Protein AF-A0AAW7EAD2-F1 (afdb_monomer_lite)

Structure (mmCIF, N/CA/C/O backbone):
data_AF-A0AAW7EAD2-F1
#
_entry.id   AF-A0AAW7EAD2-F1
#
loop_
_atom_site.group_PDB
_atom_site.id
_atom_site.type_symbol
_atom_site.label_atom_id
_atom_site.label_alt_id
_atom_site.label_comp_id
_atom_site.label_asym_id
_atom_site.label_entity_id
_atom_site.label_seq_id
_atom_site.pdbx_PDB_ins_code
_atom_site.Cartn_x
_atom_site.Cartn_y
_atom_site.Cartn_z
_atom_site.occupancy
_atom_site.B_iso_or_equiv
_atom_site.auth_seq_id
_atom_site.auth_comp_id
_atom_site.auth_asym_id
_atom_site.auth_atom_id
_atom_site.pdbx_PDB_model_num
ATOM 1 N N . MET A 1 1 ? -5.601 9.781 -16.440 1.00 78.38 1 MET A N 1
ATOM 2 C CA . MET A 1 1 ? -5.383 8.420 -15.940 1.00 78.38 1 MET A CA 1
ATOM 3 C C . MET A 1 1 ? -5.713 8.407 -14.464 1.00 78.38 1 MET A C 1
ATOM 5 O O . MET A 1 1 ? -5.259 9.325 -13.780 1.00 78.38 1 MET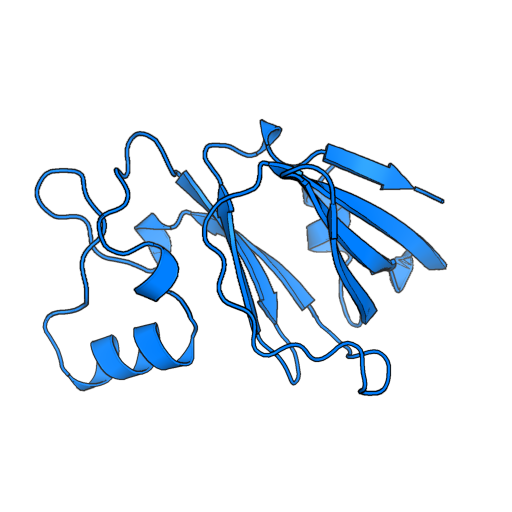 A O 1
ATOM 9 N N . THR A 1 2 ? -6.548 7.482 -14.004 1.00 86.88 2 THR A N 1
ATOM 10 C CA . THR A 1 2 ? -6.938 7.355 -12.591 1.00 86.88 2 THR A CA 1
ATOM 11 C C . THR A 1 2 ? -5.919 6.518 -11.812 1.00 86.88 2 THR A C 1
ATOM 13 O O . THR A 1 2 ? -5.075 5.844 -12.406 1.00 86.88 2 THR A O 1
ATOM 16 N N . LEU A 1 3 ? -5.980 6.560 -10.478 1.00 86.88 3 LEU A N 1
ATOM 17 C CA . LEU A 1 3 ? -5.146 5.713 -9.624 1.00 86.88 3 LEU A CA 1
ATOM 18 C C . LEU A 1 3 ? -5.421 4.226 -9.890 1.00 86.88 3 LEU A C 1
ATOM 20 O O . LEU A 1 3 ? -4.494 3.426 -9.933 1.00 86.88 3 LEU A O 1
ATOM 24 N N . GLU A 1 4 ? -6.684 3.858 -10.101 1.00 87.31 4 GLU A N 1
ATOM 25 C CA . GLU A 1 4 ? -7.081 2.481 -10.397 1.00 87.31 4 GLU A CA 1
ATOM 26 C C . GLU A 1 4 ? -6.472 1.984 -11.707 1.00 87.31 4 GLU A C 1
ATOM 28 O O . GLU A 1 4 ? -6.012 0.847 -11.757 1.00 87.31 4 GLU A O 1
ATOM 33 N N . GLU A 1 5 ? -6.431 2.832 -12.739 1.00 86.69 5 GLU A N 1
ATOM 34 C CA . GLU A 1 5 ? -5.783 2.505 -14.012 1.00 86.69 5 GLU A CA 1
ATOM 35 C C . GLU A 1 5 ? -4.286 2.258 -13.804 1.00 86.69 5 GLU A C 1
ATOM 37 O O . GLU A 1 5 ? -3.804 1.204 -14.197 1.00 86.69 5 GLU A O 1
ATOM 42 N N . ILE A 1 6 ? -3.583 3.160 -13.103 1.00 88.44 6 ILE A N 1
ATOM 43 C CA . ILE A 1 6 ? -2.147 3.022 -12.790 1.00 88.44 6 ILE A CA 1
ATOM 44 C C . ILE A 1 6 ? -1.857 1.708 -12.052 1.00 88.44 6 ILE A C 1
ATOM 46 O O . ILE A 1 6 ? -0.898 1.005 -12.356 1.00 88.44 6 ILE A O 1
ATOM 50 N N . LEU A 1 7 ? -2.680 1.361 -11.064 1.00 89.25 7 LEU A N 1
ATOM 51 C CA . LEU A 1 7 ? -2.492 0.134 -10.292 1.00 89.25 7 LEU A CA 1
ATOM 52 C C . LEU A 1 7 ? -2.805 -1.123 -11.113 1.00 89.25 7 LEU A C 1
ATOM 54 O O . LEU A 1 7 ? -2.162 -2.149 -10.913 1.00 89.25 7 LEU A O 1
ATOM 58 N N . ALA A 1 8 ? -3.781 -1.061 -12.021 1.00 87.56 8 ALA A N 1
ATOM 59 C CA . ALA A 1 8 ? -4.167 -2.192 -12.862 1.00 87.56 8 ALA A CA 1
ATOM 60 C C . ALA A 1 8 ? -3.136 -2.507 -13.959 1.00 87.56 8 ALA A C 1
ATOM 62 O O . ALA A 1 8 ? -3.028 -3.665 -14.360 1.00 87.56 8 ALA A O 1
ATOM 63 N N . THR A 1 9 ? -2.395 -1.497 -14.421 1.00 88.12 9 THR A N 1
ATOM 64 C CA . THR A 1 9 ? -1.384 -1.599 -15.489 1.00 88.12 9 THR A CA 1
ATOM 65 C C . THR A 1 9 ? 0.043 -1.786 -14.974 1.00 88.12 9 THR A C 1
ATOM 67 O O . THR A 1 9 ? 0.979 -1.919 -15.755 1.00 88.12 9 THR A O 1
ATOM 70 N N . SER A 1 10 ? 0.247 -1.772 -13.656 1.00 85.19 10 SER A N 1
ATOM 71 C CA . SER A 1 10 ? 1.559 -2.034 -13.064 1.00 85.19 10 SER A CA 1
ATOM 72 C C . SER A 1 10 ? 1.857 -3.526 -13.155 1.00 85.19 10 SER A C 1
ATOM 74 O O . SER A 1 10 ? 1.192 -4.317 -12.484 1.00 85.19 10 SER A O 1
ATOM 76 N N . THR A 1 11 ? 2.836 -3.933 -13.969 1.00 83.75 11 THR A N 1
ATOM 77 C CA . THR A 1 11 ? 3.263 -5.342 -14.031 1.00 83.75 11 THR A CA 1
ATOM 78 C C . THR A 1 11 ? 4.657 -5.520 -13.439 1.00 83.75 11 THR A C 1
ATOM 80 O O . THR A 1 11 ? 4.796 -6.142 -12.383 1.00 83.75 11 THR A O 1
ATOM 83 N N . GLU A 1 12 ? 5.668 -4.901 -14.042 1.00 87.06 12 GLU A N 1
ATOM 84 C CA . GLU A 1 12 ? 7.073 -4.939 -13.616 1.00 87.06 12 GLU A CA 1
ATOM 85 C C . GLU A 1 12 ? 7.627 -3.523 -13.392 1.00 87.06 12 GLU A C 1
ATOM 87 O O . GLU A 1 12 ? 8.754 -3.202 -13.761 1.00 87.06 12 GLU A O 1
ATOM 92 N N . SER A 1 13 ? 6.823 -2.653 -12.777 1.00 91.88 13 SER A N 1
ATOM 93 C CA . SER A 1 13 ? 7.238 -1.291 -12.431 1.00 91.88 13 SER A CA 1
ATOM 94 C C . SER A 1 13 ? 8.439 -1.295 -11.471 1.00 91.88 13 SER A C 1
ATOM 96 O O . SER A 1 13 ? 8.618 -2.217 -10.680 1.00 91.88 13 SER A O 1
ATOM 98 N N . GLU A 1 14 ? 9.248 -0.239 -11.452 1.00 92.50 14 GLU A N 1
ATOM 99 C CA . GLU A 1 14 ? 10.432 -0.161 -10.584 1.00 92.50 14 GLU A CA 1
ATOM 100 C C . GLU A 1 14 ? 10.292 0.954 -9.550 1.00 92.50 14 GLU A C 1
ATOM 102 O O . GLU A 1 14 ? 10.093 2.117 -9.906 1.00 92.50 14 GLU A O 1
ATOM 107 N N . LEU A 1 15 ? 10.453 0.635 -8.261 1.00 92.44 15 LEU A N 1
ATOM 108 C CA . LEU A 1 15 ? 10.587 1.668 -7.234 1.00 92.44 15 LEU A CA 1
ATOM 109 C C . LEU A 1 15 ? 12.002 2.255 -7.302 1.00 92.44 15 LEU A C 1
ATOM 111 O O . LEU A 1 15 ? 12.986 1.573 -7.010 1.00 92.44 15 LEU A O 1
ATOM 115 N N . LEU A 1 16 ? 12.084 3.531 -7.676 1.00 91.81 16 LEU A N 1
ATOM 116 C CA . LEU A 1 16 ? 13.338 4.262 -7.862 1.00 91.81 16 LEU A CA 1
ATOM 117 C C . LEU A 1 16 ? 13.799 4.949 -6.573 1.00 91.81 16 LEU A C 1
ATOM 119 O O . LEU A 1 16 ? 14.990 4.979 -6.280 1.00 91.81 16 LEU A O 1
ATOM 123 N N . SER A 1 17 ? 12.870 5.534 -5.808 1.00 91.38 17 SER A N 1
ATOM 124 C CA . SER A 1 17 ? 13.185 6.186 -4.528 1.00 91.38 17 SER A CA 1
ATOM 125 C C . SER A 1 17 ? 11.995 6.198 -3.572 1.00 91.38 17 SER A C 1
ATOM 127 O O . SER A 1 17 ? 10.84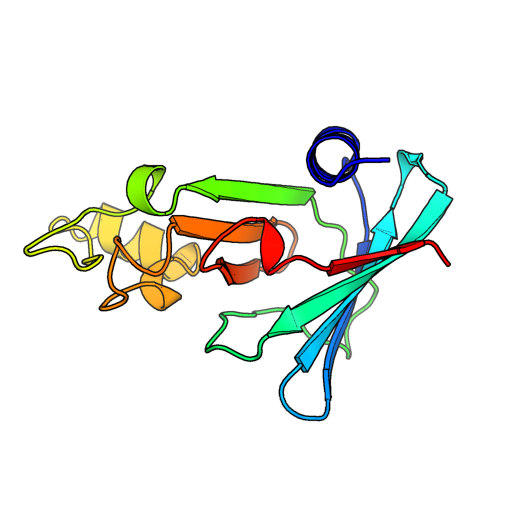2 6.169 -4.011 1.00 91.38 17 SER A O 1
ATOM 129 N N . CYS A 1 18 ? 12.280 6.265 -2.269 1.00 91.56 18 CYS A N 1
ATOM 130 C CA . CYS A 1 18 ? 11.290 6.377 -1.202 1.00 91.56 18 CYS A CA 1
ATOM 131 C C . CYS A 1 18 ? 11.826 7.328 -0.129 1.00 91.56 18 CYS A C 1
ATOM 133 O O . CYS A 1 18 ? 12.520 6.919 0.805 1.00 91.56 18 CYS A O 1
ATOM 135 N N . ARG A 1 19 ? 11.469 8.606 -0.248 1.00 91.50 19 ARG A N 1
ATOM 136 C CA . ARG A 1 19 ? 12.025 9.686 0.572 1.00 91.50 19 ARG A CA 1
ATOM 137 C C . ARG A 1 19 ? 10.958 10.302 1.460 1.00 91.50 19 ARG A C 1
ATOM 139 O O . ARG A 1 19 ? 9.782 10.316 1.115 1.00 91.50 19 ARG A O 1
ATOM 146 N N . VAL A 1 20 ? 11.382 10.857 2.589 1.00 92.25 20 VAL A N 1
ATOM 147 C CA . VAL A 1 20 ? 10.527 11.689 3.442 1.00 92.25 20 VAL A CA 1
ATOM 148 C C . VAL A 1 20 ? 11.088 13.103 3.429 1.00 92.25 20 VAL A C 1
ATOM 150 O O . VAL A 1 20 ? 12.210 13.321 3.882 1.00 92.25 20 VAL A O 1
ATOM 153 N N . ILE A 1 21 ? 10.322 14.051 2.894 1.00 92.94 21 ILE A N 1
ATOM 154 C CA . ILE A 1 21 ? 10.692 15.470 2.799 1.00 92.94 21 ILE A CA 1
ATOM 155 C C . ILE A 1 21 ? 9.535 16.282 3.373 1.00 92.94 21 ILE A C 1
ATOM 157 O O . ILE A 1 21 ? 8.396 16.067 2.974 1.00 92.94 21 ILE A O 1
ATOM 161 N N . ASP A 1 22 ? 9.807 17.169 4.332 1.00 91.44 22 ASP A N 1
ATOM 162 C CA . ASP A 1 22 ? 8.810 18.069 4.939 1.00 91.44 22 ASP A CA 1
ATOM 163 C C . ASP A 1 22 ? 7.502 17.374 5.370 1.00 91.44 22 ASP A C 1
ATOM 165 O O . ASP A 1 22 ? 6.402 17.865 5.132 1.00 91.44 22 ASP A O 1
ATOM 169 N N . HIS A 1 23 ? 7.616 16.204 6.011 1.00 90.12 23 HIS A N 1
ATOM 170 C CA . HIS A 1 23 ? 6.472 15.375 6.427 1.00 90.12 23 HIS A CA 1
ATOM 171 C C . HIS A 1 23 ? 5.575 14.890 5.272 1.00 90.12 23 HIS A C 1
ATOM 173 O O . HIS A 1 23 ? 4.386 14.622 5.462 1.00 90.12 23 HIS A O 1
ATOM 179 N N . VAL A 1 24 ? 6.157 14.697 4.093 1.00 92.56 24 VAL A N 1
ATOM 180 C CA . VAL A 1 24 ? 5.532 14.042 2.942 1.00 92.56 24 VAL A CA 1
ATOM 181 C C . VAL A 1 24 ? 6.393 12.852 2.537 1.00 92.56 24 VAL A C 1
ATOM 183 O O . VAL A 1 24 ? 7.609 12.976 2.383 1.00 92.56 24 VAL A O 1
ATOM 186 N N . ILE A 1 25 ? 5.767 11.689 2.376 1.00 93.19 25 ILE A N 1
ATOM 187 C CA . ILE A 1 25 ? 6.404 10.525 1.760 1.00 93.19 25 ILE A CA 1
ATOM 188 C C . ILE A 1 25 ? 6.317 10.723 0.247 1.00 93.19 25 ILE A C 1
ATOM 190 O O . ILE A 1 25 ? 5.226 10.889 -0.301 1.00 93.19 25 ILE A O 1
ATOM 194 N N . ILE A 1 26 ? 7.469 10.715 -0.414 1.00 93.88 26 ILE A N 1
ATOM 195 C CA . ILE A 1 26 ? 7.603 10.865 -1.859 1.00 93.88 26 ILE A CA 1
ATOM 196 C C . ILE A 1 26 ? 8.152 9.559 -2.419 1.00 93.88 26 ILE A C 1
ATOM 198 O O . ILE A 1 26 ? 9.266 9.150 -2.078 1.00 93.88 26 ILE A O 1
ATOM 202 N N . LEU A 1 27 ? 7.368 8.921 -3.284 1.00 93.62 27 LEU A N 1
ATOM 203 C CA . LEU A 1 27 ? 7.767 7.720 -4.009 1.00 93.62 27 LEU A CA 1
ATOM 204 C C . LEU A 1 27 ? 7.936 8.066 -5.479 1.00 93.62 27 LEU A C 1
ATOM 206 O O . LEU A 1 27 ? 7.052 8.679 -6.070 1.00 93.62 27 LEU A O 1
ATOM 210 N N . SER A 1 28 ? 9.044 7.643 -6.073 1.00 93.69 28 SER A N 1
ATOM 211 C CA . SER A 1 28 ? 9.246 7.742 -7.519 1.00 93.69 28 SER A CA 1
ATOM 212 C C . SER A 1 28 ? 9.256 6.336 -8.091 1.00 93.69 28 SER A C 1
ATOM 214 O O . SER A 1 28 ? 10.104 5.535 -7.700 1.00 93.69 28 SER A O 1
ATOM 216 N N . ILE A 1 29 ? 8.324 6.037 -8.991 1.00 93.19 29 ILE A N 1
ATOM 217 C CA . ILE A 1 29 ? 8.184 4.725 -9.626 1.00 93.19 29 ILE A CA 1
ATOM 218 C C . ILE A 1 29 ? 8.325 4.879 -11.132 1.00 93.19 29 ILE A C 1
ATOM 220 O O . ILE A 1 29 ? 7.637 5.705 -11.722 1.00 93.19 29 ILE A O 1
ATOM 224 N N . TYR A 1 30 ? 9.187 4.085 -11.761 1.00 93.75 30 TYR A N 1
ATOM 225 C CA . TYR A 1 30 ? 9.126 3.895 -13.205 1.00 93.75 30 TYR A CA 1
ATOM 226 C C . TYR A 1 30 ? 7.993 2.920 -13.514 1.00 93.75 30 TYR A C 1
ATOM 228 O O . TYR A 1 30 ? 8.025 1.772 -13.075 1.00 93.75 30 TYR A O 1
ATOM 236 N N . HIS A 1 31 ? 6.973 3.392 -14.221 1.00 93.31 31 HIS A N 1
ATOM 237 C CA . HIS A 1 31 ? 5.837 2.585 -14.627 1.00 93.31 31 HIS A CA 1
ATOM 238 C C . HIS A 1 31 ? 6.109 1.989 -16.005 1.00 93.31 31 HIS A C 1
ATOM 240 O O . HIS A 1 31 ? 6.218 2.707 -16.997 1.00 93.31 31 HIS A O 1
ATOM 246 N N . ASP A 1 32 ? 6.156 0.667 -16.044 1.00 90.38 32 ASP A N 1
ATOM 247 C CA . ASP A 1 32 ? 6.485 -0.170 -17.190 1.00 90.38 32 ASP A CA 1
ATOM 248 C C . ASP A 1 32 ? 5.548 0.062 -18.382 1.00 90.38 32 ASP A C 1
ATOM 250 O O . ASP A 1 32 ? 6.017 0.460 -19.442 1.00 90.38 32 ASP A O 1
ATOM 254 N N . GLU A 1 33 ? 4.227 -0.070 -18.216 1.00 90.19 33 GLU A N 1
ATOM 255 C CA . GLU A 1 33 ? 3.293 0.085 -19.351 1.00 90.19 33 GLU A CA 1
ATOM 256 C C . GLU A 1 33 ? 3.226 1.521 -19.908 1.00 90.19 33 GLU A C 1
ATOM 258 O O . GLU A 1 33 ? 2.968 1.732 -21.091 1.00 90.19 33 GLU A O 1
ATOM 263 N N . LEU A 1 34 ? 3.470 2.528 -19.064 1.00 89.50 34 LEU A N 1
ATOM 264 C CA . LEU A 1 34 ? 3.411 3.939 -19.456 1.00 89.50 34 LEU A CA 1
ATOM 265 C C . LEU A 1 34 ? 4.748 4.477 -19.960 1.00 89.50 34 LEU A C 1
ATOM 267 O O . LEU A 1 34 ? 4.785 5.604 -20.457 1.00 89.50 34 LEU A O 1
ATOM 271 N N . GLU A 1 35 ? 5.826 3.716 -19.765 1.00 91.88 35 GLU A N 1
ATOM 272 C CA . GLU A 1 35 ? 7.213 4.115 -20.000 1.00 91.88 35 GLU A CA 1
ATOM 273 C C . GLU A 1 35 ? 7.558 5.486 -19.381 1.00 91.88 35 GLU A C 1
ATOM 275 O O . GLU A 1 35 ? 8.280 6.300 -19.964 1.00 91.88 35 GLU A O 1
ATOM 280 N N . ARG A 1 36 ? 7.017 5.777 -18.189 1.00 92.94 36 ARG A N 1
ATOM 281 C CA . ARG A 1 36 ? 7.127 7.086 -17.515 1.00 92.94 36 ARG A CA 1
ATOM 282 C C . ARG A 1 36 ? 7.367 6.952 -16.026 1.00 92.94 36 ARG A C 1
ATOM 284 O O . ARG A 1 36 ? 7.028 5.941 -15.417 1.00 92.94 36 ARG A O 1
ATOM 291 N N . VAL A 1 37 ? 7.900 8.013 -15.427 1.00 94.19 37 VAL A N 1
ATOM 292 C CA . VAL A 1 37 ? 8.019 8.096 -13.972 1.00 94.19 37 VAL A CA 1
ATOM 293 C C . VAL A 1 37 ? 6.731 8.671 -13.389 1.00 94.19 37 VAL A C 1
ATOM 295 O O . VAL A 1 37 ? 6.212 9.692 -13.836 1.00 94.19 37 VAL A O 1
ATOM 298 N N . ILE A 1 38 ? 6.213 7.995 -12.371 1.00 93.69 38 ILE A N 1
ATOM 299 C CA . ILE A 1 38 ? 5.108 8.457 -11.544 1.00 93.69 38 ILE A CA 1
ATOM 300 C C . ILE A 1 38 ? 5.683 8.862 -10.196 1.00 93.69 38 ILE A C 1
ATOM 302 O O . ILE A 1 38 ? 6.357 8.076 -9.526 1.00 93.69 38 ILE A O 1
ATOM 306 N N . GLU A 1 39 ? 5.404 10.093 -9.788 1.00 94.62 39 GLU A N 1
ATOM 307 C CA . GLU A 1 39 ? 5.703 10.561 -8.442 1.00 94.62 39 GLU A CA 1
ATOM 308 C C . GLU A 1 39 ? 4.435 10.500 -7.599 1.00 94.62 39 GLU A C 1
ATOM 310 O O . GLU A 1 39 ? 3.469 11.194 -7.907 1.00 94.62 39 GLU A O 1
ATOM 315 N N . PHE A 1 40 ? 4.447 9.702 -6.532 1.00 93.44 40 PHE A N 1
ATOM 316 C CA . PHE A 1 40 ? 3.402 9.695 -5.514 1.00 93.44 40 PHE A CA 1
ATOM 317 C C . PHE A 1 40 ? 3.810 10.572 -4.336 1.00 93.44 40 PHE A C 1
ATOM 319 O O . PHE A 1 40 ? 4.931 10.471 -3.834 1.00 93.44 40 PHE A O 1
ATOM 326 N N . LYS A 1 41 ? 2.875 11.393 -3.863 1.00 93.94 41 LYS A N 1
ATOM 327 C CA . LYS A 1 41 ? 2.992 12.223 -2.664 1.00 93.94 41 LYS A CA 1
ATOM 328 C C . LYS A 1 41 ? 1.921 11.805 -1.680 1.00 93.94 41 LYS A C 1
ATOM 330 O O . LYS A 1 41 ? 0.732 11.879 -1.983 1.00 93.94 41 LYS A O 1
ATOM 335 N N . LEU A 1 42 ? 2.368 11.372 -0.512 1.00 93.25 42 LEU A N 1
ATOM 336 C CA . LEU A 1 42 ? 1.523 10.817 0.535 1.00 93.25 42 LEU A CA 1
ATOM 337 C C . LEU A 1 42 ? 1.797 11.573 1.841 1.00 93.25 42 LEU A C 1
ATOM 339 O O . LEU A 1 42 ? 2.956 11.905 2.118 1.00 93.25 42 LEU A O 1
ATOM 343 N N . PRO A 1 43 ? 0.779 11.847 2.670 1.00 90.12 43 PRO A N 1
ATOM 344 C CA . PRO A 1 43 ? 1.003 12.440 3.982 1.00 90.12 43 PRO A CA 1
ATOM 345 C C . PRO A 1 43 ? 1.912 11.536 4.824 1.00 90.12 43 PRO A C 1
ATOM 347 O O . PRO A 1 43 ? 1.770 10.311 4.805 1.00 90.12 43 PRO A O 1
ATOM 350 N N . TYR A 1 44 ? 2.844 12.120 5.584 1.00 85.88 44 TYR A N 1
ATOM 351 C CA . TYR A 1 44 ? 3.690 11.320 6.462 1.00 85.88 44 TYR A CA 1
ATOM 352 C C . TYR A 1 44 ? 2.872 10.682 7.581 1.00 85.88 44 TYR A C 1
ATOM 354 O O . TYR A 1 44 ? 2.296 11.345 8.446 1.00 85.88 44 TYR A O 1
ATOM 362 N N . ILE A 1 45 ? 2.898 9.358 7.568 1.00 83.94 45 ILE A N 1
ATOM 363 C CA . ILE A 1 45 ? 2.453 8.478 8.635 1.00 83.94 45 ILE A CA 1
ATOM 364 C C . ILE A 1 45 ? 3.518 7.393 8.820 1.00 83.94 45 ILE A C 1
ATOM 366 O O . ILE A 1 45 ? 4.380 7.208 7.958 1.00 83.94 45 ILE A O 1
ATOM 370 N N . SER A 1 46 ? 3.472 6.647 9.922 1.00 85.31 46 SER A N 1
ATOM 371 C CA . SER A 1 46 ? 4.341 5.478 10.075 1.00 85.31 46 SER A CA 1
ATOM 372 C C . SER A 1 46 ? 4.098 4.486 8.930 1.00 85.31 46 SER A C 1
ATOM 374 O O . SER A 1 46 ? 2.965 4.068 8.698 1.00 85.31 46 SER A O 1
ATOM 376 N N . PHE A 1 47 ? 5.166 4.110 8.228 1.00 90.69 47 PHE A N 1
ATOM 377 C CA . PHE A 1 47 ? 5.138 3.133 7.142 1.00 90.69 47 PHE A CA 1
ATOM 378 C C . PHE A 1 47 ? 6.207 2.062 7.356 1.00 90.69 47 PHE A C 1
ATOM 380 O O . PHE A 1 47 ? 7.213 2.290 8.031 1.00 90.69 47 PHE A O 1
ATOM 387 N N . TYR A 1 48 ? 5.981 0.882 6.785 1.00 90.44 48 TYR A N 1
ATOM 388 C CA . TYR A 1 48 ? 6.943 -0.215 6.821 1.00 90.44 48 TYR A CA 1
ATOM 389 C C . TYR A 1 48 ? 7.672 -0.284 5.490 1.00 90.44 48 TYR A C 1
ATOM 391 O O . TYR A 1 48 ? 7.017 -0.360 4.454 1.00 90.44 48 TYR A O 1
ATOM 399 N N . SER A 1 49 ? 9.002 -0.302 5.521 1.00 90.00 49 SER A N 1
ATOM 400 C CA . SER A 1 49 ? 9.826 -0.460 4.329 1.00 90.00 49 SER A CA 1
ATOM 401 C C . SER A 1 49 ? 11.017 -1.369 4.599 1.00 90.00 49 SER A C 1
ATOM 403 O O . SER A 1 49 ? 11.729 -1.191 5.585 1.00 90.00 49 SER A O 1
ATOM 405 N N . THR A 1 50 ? 11.257 -2.319 3.699 1.00 89.25 50 THR A N 1
ATOM 406 C CA . THR A 1 50 ? 12.541 -3.031 3.582 1.00 89.25 50 THR A CA 1
ATOM 407 C C . THR A 1 50 ? 13.332 -2.574 2.359 1.00 89.25 50 THR A C 1
ATOM 409 O O . THR A 1 50 ? 14.321 -3.209 1.999 1.00 89.25 50 THR A O 1
ATOM 412 N N . PHE A 1 51 ? 12.861 -1.533 1.672 1.00 85.25 51 PHE A N 1
ATOM 413 C CA . PHE A 1 51 ? 13.545 -0.958 0.524 1.00 85.25 51 PHE A CA 1
ATOM 414 C C . PHE A 1 51 ? 14.796 -0.206 0.981 1.00 85.25 51 PHE A C 1
ATOM 416 O O . PHE A 1 51 ? 14.780 0.478 2.005 1.00 85.25 51 PHE A O 1
ATOM 423 N N . SER A 1 52 ? 15.871 -0.316 0.204 1.00 80.69 52 SER A N 1
ATOM 424 C CA . SER A 1 52 ? 17.098 0.445 0.411 1.00 80.69 52 SER A CA 1
ATOM 425 C C . SER A 1 52 ? 17.434 1.213 -0.861 1.00 80.69 52 SER A C 1
ATOM 427 O O . SER A 1 52 ? 17.615 0.619 -1.921 1.00 80.69 52 SER A O 1
ATOM 429 N N . GLU A 1 53 ? 17.570 2.533 -0.745 1.00 69.00 53 GLU A N 1
ATOM 430 C CA . GLU A 1 53 ? 17.949 3.409 -1.865 1.00 69.00 53 GLU A CA 1
ATOM 431 C C . GLU A 1 53 ? 19.382 3.164 -2.364 1.00 69.00 53 GLU A C 1
ATOM 433 O O . GLU A 1 53 ? 19.766 3.643 -3.425 1.00 69.00 53 GLU A O 1
ATOM 438 N N . HIS A 1 54 ? 20.189 2.415 -1.608 1.00 63.97 54 HIS A N 1
ATOM 439 C CA . HIS A 1 54 ? 21.561 2.069 -1.981 1.00 63.97 54 HIS A CA 1
ATOM 440 C C . HIS A 1 54 ? 21.657 0.814 -2.861 1.00 63.97 54 HIS A C 1
ATOM 442 O O . HIS A 1 54 ? 22.748 0.474 -3.318 1.00 63.97 54 HIS A O 1
ATOM 448 N N . SER A 1 55 ? 20.542 0.117 -3.089 1.00 61.34 55 SER A N 1
ATOM 449 C CA . SER A 1 55 ? 20.454 -1.010 -4.022 1.00 61.34 55 SER A CA 1
ATOM 450 C C . SER A 1 55 ? 19.944 -0.565 -5.393 1.00 61.34 55 SER A C 1
ATOM 452 O O . SE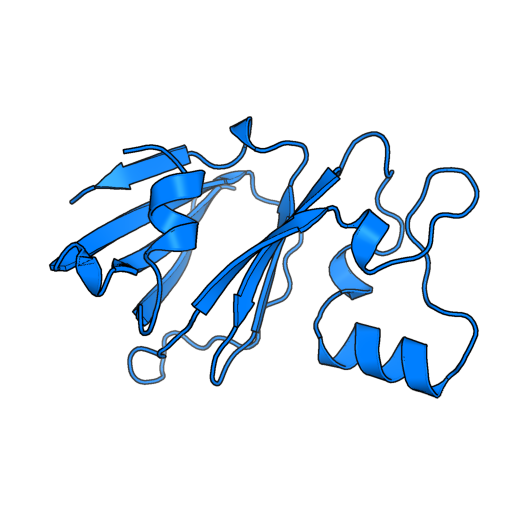R A 1 55 ? 19.319 0.482 -5.526 1.00 61.34 55 SER A O 1
ATOM 454 N N . THR A 1 56 ? 20.232 -1.366 -6.423 1.00 65.81 56 THR A N 1
ATOM 455 C CA . THR A 1 56 ? 19.659 -1.218 -7.770 1.00 65.81 56 THR A CA 1
ATOM 456 C C . THR A 1 56 ? 18.142 -1.004 -7.719 1.00 65.81 56 THR A C 1
ATOM 458 O O . THR A 1 56 ? 17.512 -1.578 -6.822 1.00 65.81 56 THR A O 1
ATOM 461 N N . PRO A 1 57 ? 17.556 -0.255 -8.680 1.00 68.44 57 PRO A N 1
ATOM 462 C CA . PRO A 1 57 ? 16.109 -0.160 -8.842 1.00 68.44 57 PRO A CA 1
ATOM 463 C C . PRO A 1 57 ? 15.452 -1.522 -8.670 1.00 68.44 57 PRO A C 1
ATOM 465 O O . PRO A 1 57 ? 15.930 -2.535 -9.192 1.00 68.44 57 PRO A O 1
ATOM 468 N N . ALA A 1 58 ? 14.413 -1.555 -7.845 1.00 81.31 58 ALA A N 1
ATOM 469 C CA . ALA A 1 58 ? 13.809 -2.803 -7.438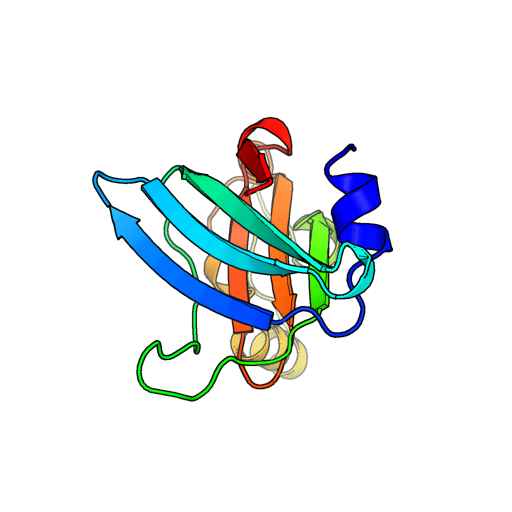 1.00 81.31 58 ALA A CA 1
ATOM 470 C C . ALA A 1 58 ? 12.443 -2.941 -8.101 1.00 81.31 58 ALA A C 1
ATOM 472 O O . ALA A 1 58 ? 11.528 -2.158 -7.834 1.00 81.31 58 ALA A O 1
ATOM 473 N N . VAL A 1 59 ? 12.326 -3.961 -8.950 1.00 89.44 59 VAL A N 1
ATOM 474 C CA . VAL A 1 59 ? 11.068 -4.347 -9.592 1.00 89.44 59 VAL A CA 1
ATOM 475 C C . VAL A 1 59 ? 10.022 -4.638 -8.519 1.00 89.44 59 VAL A C 1
ATOM 477 O O . VAL A 1 59 ? 10.294 -5.310 -7.513 1.00 89.44 59 VAL A O 1
ATOM 480 N N . CYS A 1 60 ? 8.825 -4.109 -8.726 1.00 90.25 60 CYS A N 1
ATOM 481 C CA . CYS A 1 60 ? 7.699 -4.219 -7.827 1.00 90.25 60 CYS A CA 1
ATOM 482 C C . CYS A 1 60 ? 6.364 -4.154 -8.568 1.00 90.25 60 CYS A C 1
ATOM 484 O O . CYS A 1 60 ? 6.206 -3.489 -9.586 1.00 90.25 60 CYS A O 1
ATOM 486 N N . PHE A 1 61 ? 5.379 -4.807 -7.969 1.00 90.19 61 PHE A N 1
ATOM 487 C CA . PHE A 1 61 ? 3.975 -4.641 -8.291 1.00 90.19 61 PHE A CA 1
ATOM 488 C C . PHE A 1 61 ? 3.330 -3.669 -7.302 1.00 90.19 61 PHE A C 1
ATOM 490 O O . PHE A 1 61 ? 3.562 -3.767 -6.088 1.00 90.19 61 PHE A O 1
ATOM 497 N N . MET A 1 62 ? 2.492 -2.764 -7.804 1.00 92.00 62 MET A N 1
ATOM 498 C CA . MET A 1 62 ? 1.718 -1.838 -6.979 1.00 92.00 62 MET A CA 1
ATOM 499 C C . MET A 1 62 ? 0.328 -2.395 -6.679 1.00 92.00 62 MET A C 1
ATOM 501 O O . MET A 1 62 ? -0.392 -2.840 -7.565 1.00 92.00 62 MET A O 1
ATOM 505 N N . LYS A 1 63 ? -0.096 -2.322 -5.418 1.00 92.50 63 LYS A N 1
ATOM 506 C CA . LYS A 1 63 ? -1.432 -2.751 -4.996 1.00 92.50 63 LYS A CA 1
ATOM 507 C C . LYS A 1 63 ? -2.022 -1.771 -4.001 1.00 92.50 63 LYS A C 1
ATOM 509 O O . LYS A 1 63 ? -1.342 -1.355 -3.069 1.00 92.50 63 LYS A O 1
ATOM 514 N N . ILE A 1 64 ? -3.316 -1.502 -4.126 1.00 93.44 64 ILE A N 1
ATOM 515 C CA . ILE A 1 64 ? -4.107 -0.916 -3.047 1.00 93.44 64 ILE A CA 1
ATOM 516 C C . ILE A 1 64 ? -5.197 -1.894 -2.624 1.00 93.44 64 ILE A C 1
ATOM 518 O O . ILE A 1 64 ? -5.857 -2.513 -3.457 1.00 93.44 64 ILE A O 1
ATOM 522 N N . GLU A 1 65 ? -5.375 -2.079 -1.323 1.00 94.62 65 GLU A N 1
ATOM 523 C CA . GLU A 1 65 ? -6.436 -2.936 -0.793 1.00 94.62 65 GLU A CA 1
ATOM 524 C C . GLU A 1 65 ? -6.988 -2.400 0.517 1.00 94.62 65 GLU A C 1
ATOM 526 O O . GLU A 1 65 ? -6.320 -1.644 1.220 1.00 94.62 65 GLU A O 1
ATOM 531 N N . LYS A 1 66 ? -8.216 -2.792 0.864 1.00 96.50 66 LYS A N 1
ATOM 532 C CA . LYS A 1 66 ? -8.776 -2.462 2.175 1.00 96.50 66 LYS A CA 1
ATOM 533 C C . LYS A 1 66 ? -7.974 -3.168 3.263 1.00 96.50 66 LYS A C 1
ATOM 535 O O . LYS A 1 66 ? -7.767 -4.375 3.177 1.00 96.50 66 LYS A O 1
ATOM 540 N N . ILE A 1 67 ? -7.592 -2.450 4.318 1.00 97.31 67 ILE A N 1
ATOM 541 C CA . ILE A 1 67 ? -6.867 -3.052 5.452 1.00 97.31 67 ILE A CA 1
ATOM 542 C C . ILE A 1 67 ? -7.724 -4.152 6.099 1.00 97.31 67 ILE A C 1
ATOM 544 O O . ILE A 1 67 ? -7.223 -5.220 6.432 1.00 97.31 67 ILE A O 1
ATOM 548 N N . SER A 1 68 ? -9.040 -3.938 6.181 1.00 97.00 68 SER A N 1
ATOM 549 C CA . SER A 1 68 ? -10.001 -4.916 6.704 1.00 97.00 68 SER A CA 1
ATOM 550 C C . SER A 1 68 ? -10.126 -6.203 5.883 1.00 97.00 68 SER A C 1
ATOM 552 O O . SER A 1 68 ? -10.733 -7.159 6.353 1.00 97.00 68 SER A O 1
ATOM 554 N N . ALA A 1 69 ? -9.582 -6.246 4.662 1.00 96.19 69 ALA A N 1
ATOM 555 C CA . ALA A 1 69 ? -9.528 -7.472 3.872 1.00 96.19 69 ALA A CA 1
ATOM 556 C C . ALA A 1 69 ? -8.369 -8.392 4.291 1.00 96.19 69 ALA A C 1
ATOM 558 O O . ALA A 1 69 ? -8.372 -9.567 3.932 1.00 96.19 69 ALA A O 1
ATOM 559 N N . VAL A 1 70 ? -7.379 -7.863 5.019 1.00 94.94 70 VAL A N 1
ATOM 560 C CA . VAL A 1 70 ? -6.141 -8.578 5.373 1.00 94.94 70 VAL A CA 1
ATOM 561 C C . VAL A 1 70 ? -5.828 -8.583 6.867 1.00 94.94 70 VAL A C 1
ATOM 563 O O . VAL A 1 70 ? -4.941 -9.324 7.274 1.00 94.94 70 VAL A O 1
ATOM 566 N N . LEU A 1 71 ? -6.529 -7.783 7.675 1.00 97.62 71 LEU A N 1
ATOM 567 C CA . LEU A 1 71 ? -6.391 -7.730 9.131 1.00 97.62 71 LEU A CA 1
ATOM 568 C C . LEU A 1 71 ? -7.753 -7.785 9.821 1.00 97.62 71 LEU A C 1
ATOM 570 O O . LEU A 1 71 ? -8.743 -7.237 9.328 1.00 97.62 71 LEU A O 1
ATOM 574 N N . ASN A 1 72 ? -7.770 -8.378 11.013 1.00 97.38 72 ASN A N 1
ATOM 575 C CA . ASN A 1 72 ? -8.944 -8.397 11.880 1.00 97.38 72 ASN A CA 1
ATOM 576 C C . ASN A 1 72 ? -9.194 -7.026 12.521 1.00 97.38 72 ASN A C 1
ATOM 578 O O . ASN A 1 72 ? -8.268 -6.236 12.726 1.00 97.38 72 ASN A O 1
ATOM 582 N N . ILE A 1 73 ? -10.455 -6.761 12.872 1.00 97.94 73 ILE A N 1
ATOM 583 C CA . ILE A 1 73 ? -10.871 -5.553 13.591 1.00 97.94 73 ILE A CA 1
ATOM 584 C C . ILE A 1 73 ? -11.516 -5.956 14.913 1.00 97.94 73 ILE A C 1
ATOM 586 O O . ILE A 1 73 ? -12.525 -6.658 14.926 1.00 97.94 73 ILE A O 1
ATOM 590 N N . GLU A 1 74 ? -10.999 -5.417 16.012 1.00 98.06 74 GLU A N 1
ATOM 591 C CA . GLU A 1 74 ? -11.600 -5.521 17.340 1.00 98.06 74 GLU A CA 1
ATOM 592 C C . GLU A 1 74 ? -11.786 -4.127 17.922 1.00 98.06 74 GLU A C 1
ATOM 594 O O . GLU A 1 74 ? -10.902 -3.279 17.836 1.00 98.06 74 GLU A O 1
ATOM 599 N N . HIS A 1 75 ? -12.965 -3.851 18.483 1.00 97.44 75 HIS A N 1
ATOM 600 C CA . HIS A 1 75 ? -13.284 -2.547 19.084 1.00 97.44 75 HIS A CA 1
ATOM 601 C C . HIS A 1 75 ? -12.974 -1.333 18.175 1.00 97.44 75 HIS A C 1
ATOM 603 O O . HIS A 1 75 ? -12.660 -0.239 18.646 1.00 97.44 75 HIS A O 1
ATOM 609 N N . GLY A 1 76 ? -13.077 -1.520 16.854 1.00 97.69 76 GLY A N 1
ATOM 610 C CA . GLY A 1 76 ? -12.839 -0.483 15.849 1.00 97.69 76 GLY A CA 1
ATOM 611 C C . GLY A 1 76 ? -11.367 -0.227 15.506 1.00 97.69 76 GLY A C 1
ATOM 612 O O . GLY A 1 76 ? -11.104 0.680 14.710 1.00 97.69 76 GLY A O 1
ATOM 613 N N . VAL A 1 77 ? -10.421 -1.001 16.041 1.00 98.12 77 VAL A N 1
ATOM 614 C CA . VAL A 1 77 ? -8.994 -0.935 15.689 1.00 98.12 77 VAL A CA 1
ATOM 615 C C . VAL A 1 77 ? -8.530 -2.221 15.015 1.00 98.12 77 VAL A C 1
ATOM 617 O O . VAL A 1 77 ? -9.082 -3.289 15.272 1.00 98.12 77 VAL A O 1
ATOM 620 N N . TYR A 1 78 ? -7.522 -2.124 14.150 1.00 98.38 78 TYR A N 1
ATOM 621 C CA . TYR A 1 78 ? -6.903 -3.315 13.570 1.00 98.38 78 TYR A CA 1
ATOM 622 C C . TYR A 1 78 ? -6.045 -4.031 14.609 1.00 98.38 78 TYR A C 1
ATOM 624 O O . TYR A 1 78 ? -5.275 -3.391 15.333 1.00 98.38 78 TYR A O 1
ATOM 632 N N . VAL A 1 79 ? -6.154 -5.354 14.661 1.00 98.25 79 VAL A N 1
ATOM 633 C CA . VAL A 1 79 ? -5.431 -6.197 15.617 1.00 98.25 79 VAL A CA 1
ATOM 634 C C . VAL A 1 79 ? -4.700 -7.331 14.911 1.00 98.25 79 VAL A C 1
ATOM 636 O O . VAL A 1 79 ? -5.036 -7.703 13.787 1.00 98.25 79 VAL A O 1
ATOM 639 N N . ALA A 1 80 ? -3.690 -7.864 15.592 1.00 97.69 80 ALA A N 1
ATOM 640 C CA . ALA A 1 80 ? -2.972 -9.052 15.162 1.00 97.69 80 ALA A CA 1
ATOM 641 C C . ALA A 1 80 ? -3.891 -10.278 15.109 1.00 97.69 80 ALA A C 1
ATOM 643 O O . ALA A 1 80 ? -4.791 -10.428 15.940 1.00 97.69 80 ALA A O 1
ATOM 644 N N . ALA A 1 81 ? -3.619 -11.194 14.183 1.00 97.44 81 ALA A N 1
ATOM 645 C CA . ALA A 1 81 ? -4.226 -12.515 14.208 1.00 97.44 81 ALA A CA 1
ATOM 646 C C . ALA A 1 81 ? -3.926 -13.254 15.526 1.00 97.44 81 ALA A C 1
ATOM 648 O O . ALA A 1 81 ? -2.823 -13.193 16.070 1.00 97.44 81 ALA A O 1
ATOM 649 N N . HIS A 1 82 ? -4.911 -14.005 16.026 1.00 95.62 82 HIS A N 1
ATOM 650 C CA . HIS A 1 82 ? -4.757 -14.795 17.254 1.00 95.62 82 HIS A CA 1
ATOM 651 C C . HIS A 1 82 ? -3.890 -16.044 17.063 1.00 95.62 82 HIS A C 1
ATOM 653 O O . HIS A 1 82 ? -3.308 -16.551 18.021 1.00 95.62 82 HIS A O 1
ATOM 659 N N . SER A 1 83 ? -3.837 -16.573 15.838 1.00 97.56 83 SER A N 1
ATOM 660 C CA . SER A 1 83 ? -3.025 -17.741 15.516 1.00 97.56 83 SER A CA 1
ATOM 661 C C . SER A 1 83 ? -1.580 -17.305 15.258 1.00 97.56 83 SER A C 1
ATOM 663 O O . SER A 1 83 ? -1.325 -16.333 14.547 1.00 97.56 83 SER A O 1
ATOM 665 N N . PHE A 1 84 ? -0.612 -18.029 15.827 1.00 96.88 84 PHE A N 1
ATOM 666 C CA . PHE A 1 84 ? 0.803 -17.714 15.620 1.00 96.88 84 PHE A CA 1
ATOM 667 C C . PHE A 1 84 ? 1.231 -17.780 14.138 1.00 96.88 84 PHE A C 1
ATOM 669 O O . PHE A 1 84 ? 1.938 -16.870 13.703 1.00 96.88 84 PHE A O 1
ATOM 676 N N . PRO A 1 85 ? 0.818 -18.785 13.330 1.00 97.88 85 PRO A N 1
ATOM 677 C CA . PRO A 1 85 ? 1.150 -18.815 11.904 1.00 97.88 85 PRO A CA 1
ATOM 678 C C . PRO A 1 85 ? 0.664 -17.581 11.135 1.00 97.88 85 PRO A C 1
ATOM 680 O O . PRO A 1 85 ? 1.434 -17.005 10.364 1.00 97.88 85 PRO A O 1
ATOM 683 N N . ASP A 1 86 ? -0.573 -17.145 11.380 1.00 97.31 86 ASP A N 1
ATOM 684 C CA . ASP A 1 86 ? -1.153 -15.988 10.692 1.00 97.31 86 ASP A CA 1
ATOM 685 C C . ASP A 1 86 ? -0.512 -14.686 11.173 1.00 97.31 86 ASP A C 1
ATOM 687 O O . ASP A 1 86 ? -0.143 -13.840 10.361 1.00 97.31 86 ASP A O 1
ATOM 691 N N . PHE A 1 87 ? -0.259 -14.558 12.477 1.00 97.62 87 PHE A N 1
ATOM 692 C CA . PHE A 1 87 ? 0.477 -13.424 13.031 1.00 97.62 87 PHE A CA 1
ATOM 693 C C . PHE A 1 87 ? 1.864 -13.286 12.389 1.00 97.62 87 PHE A C 1
ATOM 695 O O . PHE A 1 87 ? 2.251 -12.211 11.932 1.00 97.62 87 PHE A O 1
ATOM 702 N N . MET A 1 88 ? 2.616 -14.385 12.282 1.00 97.81 88 MET A N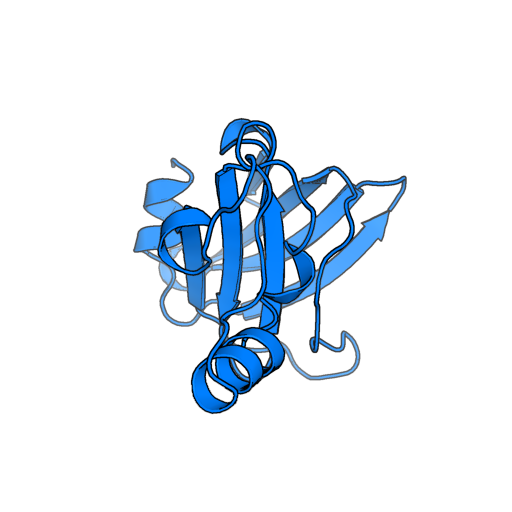 1
ATOM 703 C CA . MET A 1 88 ? 3.931 -14.366 11.637 1.00 97.81 88 MET A CA 1
ATOM 704 C C . MET A 1 88 ? 3.842 -14.003 10.153 1.00 97.81 88 MET A C 1
ATOM 706 O O . MET A 1 88 ? 4.733 -13.324 9.630 1.00 97.81 88 MET A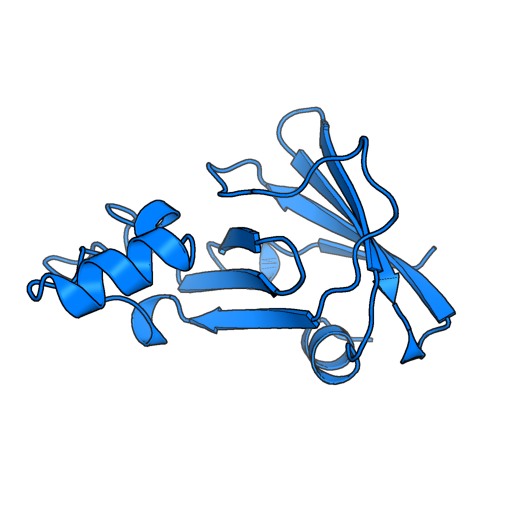 O 1
ATOM 710 N N . TYR A 1 89 ? 2.774 -14.421 9.473 1.00 96.12 89 TYR A N 1
ATOM 711 C CA . TYR A 1 89 ? 2.491 -13.976 8.116 1.00 96.12 89 TYR A CA 1
ATOM 712 C C . TYR A 1 89 ? 2.257 -12.459 8.068 1.00 96.12 89 TYR A C 1
ATOM 714 O O . TYR A 1 89 ? 2.920 -11.783 7.280 1.00 96.12 89 TYR A O 1
ATOM 722 N N . GLU A 1 90 ? 1.413 -11.900 8.937 1.00 97.00 90 GLU A N 1
ATOM 723 C CA . GLU A 1 90 ? 1.143 -10.457 9.023 1.00 97.00 90 GLU A CA 1
ATOM 724 C C . GLU A 1 90 ? 2.421 -9.642 9.288 1.00 97.00 90 GLU A C 1
ATOM 726 O O . GLU A 1 90 ? 2.677 -8.645 8.599 1.00 97.00 90 GLU A O 1
ATOM 731 N N . ILE A 1 91 ? 3.279 -10.098 10.211 1.00 95.94 91 ILE A N 1
ATOM 732 C CA . ILE A 1 91 ? 4.594 -9.493 10.473 1.00 95.94 91 ILE A CA 1
ATOM 733 C C . ILE A 1 91 ? 5.454 -9.520 9.208 1.00 95.94 91 ILE A C 1
ATOM 735 O O . ILE A 1 91 ? 5.917 -8.469 8.761 1.00 95.94 91 ILE A O 1
ATOM 739 N N . LYS A 1 92 ? 5.634 -10.699 8.594 1.00 93.50 92 LYS A N 1
ATOM 740 C CA . LYS A 1 92 ? 6.469 -10.871 7.394 1.00 93.50 92 LYS A CA 1
ATOM 741 C C . LYS A 1 92 ? 5.953 -10.038 6.229 1.00 93.50 92 LYS A C 1
ATOM 743 O O . LYS A 1 92 ? 6.748 -9.591 5.406 1.00 93.50 92 LYS A O 1
ATOM 748 N N . GLN A 1 93 ? 4.640 -9.871 6.103 1.00 93.62 93 GLN A N 1
ATOM 749 C CA . GLN A 1 93 ? 4.029 -9.043 5.067 1.00 93.62 93 GLN A CA 1
ATOM 750 C C . GLN A 1 93 ? 4.065 -7.551 5.379 1.00 93.62 93 GLN A C 1
ATOM 752 O O . GLN A 1 93 ? 3.708 -6.777 4.497 1.00 93.62 93 GLN A O 1
ATOM 757 N N . GLY A 1 94 ? 4.516 -7.146 6.569 1.00 95.12 94 GLY A N 1
ATOM 758 C CA . GLY A 1 94 ? 4.573 -5.752 6.993 1.00 95.12 94 GLY A CA 1
ATOM 759 C C . GLY A 1 94 ? 3.203 -5.153 7.321 1.00 95.12 94 GLY A C 1
ATOM 760 O O . GLY A 1 94 ? 3.075 -3.934 7.323 1.00 95.12 94 GLY A O 1
ATOM 761 N N . LEU A 1 95 ? 2.180 -5.985 7.553 1.00 96.19 95 LEU A N 1
ATOM 762 C CA . LEU A 1 95 ? 0.810 -5.545 7.858 1.00 96.19 95 LEU A CA 1
ATOM 763 C C . LEU A 1 95 ? 0.684 -5.003 9.284 1.00 96.19 95 LEU A C 1
ATOM 765 O O . LEU A 1 95 ? -0.168 -4.164 9.556 1.00 96.19 95 LEU A O 1
ATOM 769 N N . HIS A 1 96 ? 1.592 -5.418 10.166 1.00 96.12 96 HIS A N 1
ATOM 770 C CA . HIS A 1 96 ? 1.683 -4.961 11.550 1.00 96.12 96 HIS A CA 1
ATOM 771 C C . HIS A 1 96 ? 1.778 -3.438 11.713 1.00 96.12 96 HIS A C 1
ATOM 773 O O . HIS A 1 96 ? 1.434 -2.918 12.769 1.00 96.12 96 HIS A O 1
ATOM 779 N N . ILE A 1 97 ? 2.187 -2.714 10.665 1.00 96.69 97 ILE A N 1
ATOM 780 C CA . ILE A 1 97 ? 2.185 -1.248 10.646 1.00 96.69 97 ILE A CA 1
ATOM 781 C C . ILE A 1 97 ? 0.788 -0.645 10.856 1.00 96.69 97 ILE A C 1
ATOM 783 O O . ILE A 1 97 ? 0.672 0.493 11.300 1.00 96.69 97 ILE A O 1
ATOM 787 N N . ALA A 1 98 ? -0.272 -1.399 10.553 1.00 97.19 98 ALA A N 1
ATOM 788 C CA . ALA A 1 98 ? -1.646 -0.964 10.757 1.00 97.19 98 ALA A CA 1
ATOM 789 C C . ALA A 1 98 ? -2.232 -1.353 12.122 1.00 97.19 98 ALA A C 1
ATOM 791 O O . ALA A 1 98 ? -3.328 -0.893 12.445 1.00 97.19 98 ALA A O 1
ATOM 792 N N . TYR A 1 99 ? -1.545 -2.159 12.939 1.00 97.38 99 TYR A N 1
ATOM 793 C CA . TYR A 1 99 ? -2.061 -2.524 14.259 1.00 97.38 99 TYR A CA 1
ATOM 794 C C . TYR A 1 99 ? -2.291 -1.286 15.132 1.00 97.38 99 TYR A C 1
ATOM 796 O O . TYR A 1 99 ? -1.468 -0.373 15.187 1.00 97.38 99 TYR A O 1
ATOM 804 N N . GLY A 1 100 ? -3.432 -1.251 15.819 1.00 96.94 100 GLY A N 1
ATOM 805 C CA . GLY A 1 100 ? -3.847 -0.125 16.654 1.00 96.94 100 GLY A CA 1
ATOM 806 C C . GLY A 1 100 ? -4.402 1.078 15.883 1.00 96.94 100 GLY A C 1
ATOM 807 O O . GLY A 1 100 ? -4.998 1.960 16.506 1.00 96.94 100 GLY A O 1
ATOM 808 N N . LEU A 1 101 ? -4.283 1.125 14.549 1.00 97.00 101 LEU A N 1
ATOM 809 C CA . LEU A 1 101 ? -4.945 2.162 13.757 1.00 97.00 101 LEU A CA 1
ATOM 810 C C . LEU A 1 101 ? -6.466 1.975 13.812 1.00 97.00 101 LEU A C 1
ATOM 812 O O . LEU A 1 101 ? -6.981 0.855 13.786 1.00 97.00 101 LEU A O 1
ATOM 816 N N . ARG A 1 102 ? -7.202 3.090 13.867 1.00 97.62 102 ARG A N 1
ATOM 817 C CA . ARG A 1 102 ? -8.670 3.075 13.831 1.00 97.62 102 ARG A CA 1
ATOM 818 C C . ARG A 1 102 ? -9.152 2.748 12.423 1.00 97.62 102 ARG A C 1
ATOM 820 O O . ARG A 1 102 ? -8.882 3.499 11.490 1.00 97.62 102 ARG A O 1
ATOM 827 N N . SER A 1 103 ? -9.945 1.691 12.295 1.00 97.38 103 SER A N 1
ATOM 828 C CA . SER A 1 103 ? -10.542 1.253 11.023 1.00 97.38 103 SER A CA 1
ATOM 829 C C . SER A 1 103 ? -11.470 2.289 10.382 1.00 97.38 103 SER A C 1
ATOM 831 O O . SER A 1 103 ? -11.588 2.346 9.163 1.00 97.38 103 SER A O 1
ATOM 833 N N . SER A 1 104 ? -12.082 3.161 11.188 1.00 96.69 104 SER A N 1
ATOM 834 C CA . SER A 1 104 ? -12.883 4.287 10.696 1.00 96.69 104 SER A CA 1
ATOM 835 C C . SER A 1 104 ? -12.049 5.420 10.094 1.00 96.69 104 SER A C 1
ATOM 837 O O . SER A 1 104 ? -12.594 6.256 9.379 1.00 96.69 104 SER A O 1
ATOM 839 N N . GLN A 1 105 ? -10.752 5.472 10.405 1.00 96.19 105 GLN A N 1
ATOM 840 C CA . GLN A 1 105 ? -9.842 6.517 9.942 1.00 96.19 105 GLN A CA 1
ATOM 841 C C . GLN A 1 105 ? -8.910 6.026 8.849 1.00 96.19 105 GLN A C 1
ATOM 843 O O . GLN A 1 105 ? -8.647 6.800 7.949 1.00 96.19 105 GLN A O 1
ATOM 848 N N . PHE A 1 106 ? -8.412 4.792 8.935 1.00 96.94 106 PHE A N 1
ATOM 849 C CA . PHE A 1 106 ? -7.495 4.189 7.970 1.00 96.94 106 PHE A CA 1
ATOM 850 C C . PHE A 1 106 ? -8.185 3.032 7.269 1.00 96.94 106 PHE A C 1
ATOM 852 O O . PHE A 1 106 ? -8.471 2.013 7.896 1.00 96.94 106 PHE A O 1
ATOM 859 N N . GLN A 1 107 ? -8.473 3.195 5.982 1.00 96.62 107 GLN A N 1
ATOM 860 C CA . GLN A 1 107 ? -9.297 2.251 5.227 1.00 96.62 107 GLN A CA 1
ATOM 861 C C . GLN A 1 107 ? -8.477 1.391 4.270 1.00 96.62 107 GLN A C 1
ATOM 863 O O . GLN A 1 107 ? -8.815 0.224 4.064 1.00 96.62 107 GLN A O 1
ATOM 868 N N . TYR A 1 108 ? -7.396 1.940 3.713 1.00 96.44 108 TYR A N 1
ATOM 869 C CA . TYR A 1 108 ? -6.632 1.308 2.640 1.00 96.44 108 TYR A CA 1
ATOM 870 C C . TYR A 1 108 ? -5.169 1.106 3.021 1.00 96.44 108 TYR A C 1
ATOM 872 O O . TYR A 1 108 ? -4.628 1.807 3.869 1.00 96.44 108 TYR A O 1
ATOM 880 N N . MET A 1 109 ? -4.528 0.134 2.387 1.00 95.88 109 MET A N 1
ATOM 881 C CA . MET A 1 109 ? -3.088 -0.071 2.415 1.00 95.88 109 MET A CA 1
ATOM 882 C C . MET A 1 109 ? -2.572 0.055 0.988 1.00 95.88 109 MET A C 1
ATOM 884 O O . MET A 1 109 ? -2.947 -0.756 0.138 1.00 95.88 109 MET A O 1
ATOM 888 N N . LEU A 1 110 ? -1.707 1.035 0.735 1.00 94.81 110 LEU A N 1
ATOM 889 C CA . LEU A 1 110 ? -0.895 1.071 -0.476 1.00 94.81 110 LEU A CA 1
ATOM 890 C C . LEU A 1 110 ? 0.336 0.195 -0.260 1.00 94.81 110 LEU A C 1
ATOM 892 O O . LEU A 1 110 ? 1.027 0.309 0.756 1.00 94.81 110 LEU A O 1
ATOM 896 N N . ARG A 1 111 ? 0.589 -0.702 -1.206 1.00 93.50 111 ARG A N 1
ATOM 897 C CA . ARG A 1 111 ? 1.607 -1.740 -1.108 1.00 93.50 111 ARG A CA 1
ATOM 898 C C . ARG A 1 111 ? 2.446 -1.774 -2.371 1.00 93.50 111 ARG A C 1
ATOM 900 O O . ARG A 1 111 ? 1.906 -1.769 -3.473 1.00 93.50 111 ARG A O 1
ATOM 907 N N . PHE A 1 112 ? 3.749 -1.908 -2.182 1.00 91.62 112 PHE A N 1
ATOM 908 C CA . PHE A 1 112 ? 4.693 -2.243 -3.240 1.00 91.62 112 PHE A CA 1
ATOM 909 C C . PHE A 1 112 ? 5.307 -3.590 -2.894 1.00 91.62 112 PHE A C 1
ATOM 911 O O . PHE A 1 112 ? 5.861 -3.778 -1.803 1.00 91.62 112 PHE A O 1
ATOM 918 N N . ILE A 1 113 ? 5.133 -4.542 -3.803 1.00 88.25 113 ILE A N 1
ATOM 919 C CA . ILE A 1 113 ? 5.452 -5.949 -3.591 1.00 88.25 113 ILE A CA 1
ATOM 920 C C . ILE A 1 113 ? 6.523 -6.342 -4.601 1.00 88.25 113 ILE A C 1
ATOM 922 O O . ILE A 1 113 ? 6.251 -6.412 -5.794 1.00 88.25 113 ILE A O 1
ATOM 926 N N . GLY A 1 114 ? 7.729 -6.624 -4.123 1.00 87.06 114 GLY A N 1
ATOM 927 C CA . GLY A 1 114 ? 8.836 -7.088 -4.954 1.00 87.06 114 GLY A CA 1
ATOM 928 C C . GLY A 1 114 ? 9.874 -7.828 -4.120 1.00 87.06 114 GLY A C 1
ATOM 929 O O . GLY A 1 114 ? 9.545 -8.490 -3.131 1.00 87.06 114 GLY A O 1
ATOM 930 N N . VAL A 1 115 ? 11.151 -7.668 -4.473 1.00 86.81 115 VAL A N 1
ATOM 931 C CA . VAL A 1 115 ? 12.276 -8.109 -3.617 1.00 86.81 115 VAL A CA 1
ATOM 932 C C . VAL A 1 115 ? 12.334 -7.354 -2.281 1.00 86.81 115 VAL A C 1
ATOM 934 O O . VAL A 1 115 ? 13.003 -7.782 -1.343 1.00 86.81 115 VAL A O 1
ATOM 937 N N . PHE A 1 116 ? 11.593 -6.251 -2.182 1.00 88.81 116 PHE A N 1
ATOM 938 C CA . PHE A 1 116 ? 11.348 -5.479 -0.976 1.00 88.81 116 PHE A CA 1
ATOM 939 C C . PHE A 1 116 ? 9.847 -5.429 -0.670 1.00 88.81 116 PHE A C 1
ATOM 941 O O . PHE A 1 116 ? 8.999 -5.856 -1.459 1.00 88.81 116 PHE A O 1
ATOM 948 N N . LYS A 1 117 ? 9.518 -4.873 0.494 1.00 90.06 117 LYS A N 1
ATOM 949 C CA . LYS A 1 117 ? 8.148 -4.562 0.886 1.00 90.06 117 LYS A CA 1
ATOM 950 C C . LYS A 1 117 ? 8.070 -3.118 1.313 1.00 90.06 117 LYS A C 1
ATOM 952 O O . LYS A 1 117 ? 8.896 -2.679 2.108 1.00 90.06 117 LYS A O 1
ATOM 957 N N . LEU A 1 118 ? 7.059 -2.424 0.819 1.00 93.06 118 LEU A N 1
ATOM 958 C CA . LEU A 1 118 ? 6.674 -1.105 1.289 1.00 93.06 118 LEU A CA 1
ATOM 959 C C . LEU A 1 118 ? 5.167 -1.128 1.524 1.00 93.06 118 LEU A C 1
ATOM 961 O O . LEU A 1 118 ? 4.418 -1.438 0.602 1.00 93.06 118 LEU A O 1
ATOM 965 N N . ASN A 1 119 ? 4.731 -0.833 2.746 1.00 95.12 119 ASN A N 1
ATOM 966 C CA . ASN A 1 119 ? 3.317 -0.726 3.091 1.00 95.12 119 ASN A CA 1
ATOM 967 C C . ASN A 1 119 ? 3.054 0.617 3.759 1.00 95.12 119 ASN A C 1
ATOM 969 O O . ASN A 1 119 ? 3.695 0.955 4.760 1.00 95.12 119 ASN A O 1
ATOM 973 N N . ILE A 1 120 ? 2.084 1.343 3.218 1.00 95.69 120 ILE A N 1
ATOM 974 C CA . ILE A 1 120 ? 1.682 2.664 3.680 1.00 95.69 120 ILE A CA 1
ATOM 975 C C . ILE A 1 120 ? 0.170 2.615 3.932 1.00 95.69 120 ILE A C 1
ATOM 977 O O . ILE A 1 120 ? -0.600 2.484 2.975 1.00 95.69 120 ILE A O 1
ATOM 981 N N . PRO A 1 121 ? -0.279 2.673 5.199 1.00 96.31 121 PRO A N 1
ATOM 982 C CA . PRO A 1 121 ? -1.697 2.838 5.493 1.00 96.31 121 PRO A CA 1
ATOM 983 C C . PRO A 1 121 ? -2.221 4.147 4.884 1.00 96.31 121 PRO A C 1
ATOM 985 O O . PRO A 1 121 ? -1.497 5.120 4.767 1.00 96.31 121 PRO A O 1
ATOM 988 N N . LEU A 1 122 ? -3.484 4.220 4.500 1.00 95.12 122 LEU A N 1
ATOM 989 C CA . LEU A 1 122 ? -4.084 5.436 3.952 1.00 95.12 122 LEU A CA 1
ATOM 990 C C . LEU A 1 122 ? -5.437 5.665 4.604 1.00 95.12 122 LEU A C 1
ATOM 992 O O . LEU A 1 122 ? -6.162 4.703 4.900 1.00 95.12 122 LEU A O 1
ATOM 996 N N . ARG A 1 123 ? -5.789 6.933 4.832 1.00 94.75 123 ARG A N 1
ATOM 997 C CA . ARG A 1 123 ? -7.102 7.266 5.387 1.00 94.75 123 ARG A CA 1
ATOM 998 C C . ARG A 1 123 ? -8.200 7.033 4.366 1.00 94.75 123 ARG A C 1
ATOM 1000 O O . ARG A 1 123 ? -9.201 6.384 4.668 1.00 94.75 123 ARG A O 1
ATOM 1007 N N . GLY A 1 124 ? -7.920 7.446 3.141 1.00 92.19 124 GLY A N 1
ATOM 1008 C CA . GLY A 1 124 ? -8.723 7.204 1.955 1.00 92.19 124 GLY A CA 1
ATOM 1009 C C . GLY A 1 124 ? -7.851 7.205 0.701 1.00 92.19 124 GLY A C 1
ATOM 1010 O O . GLY A 1 124 ? -6.628 7.332 0.782 1.00 92.19 124 GLY A O 1
ATOM 1011 N N . LEU A 1 125 ? -8.472 7.035 -0.464 1.00 89.31 125 LEU A N 1
ATOM 1012 C CA . LEU A 1 125 ? -7.756 7.064 -1.747 1.00 89.31 125 LEU A CA 1
ATOM 1013 C C . LEU A 1 125 ? -7.282 8.483 -2.095 1.00 89.31 125 LEU A C 1
ATOM 1015 O O . LEU A 1 125 ? -6.288 8.655 -2.793 1.00 89.31 125 LEU A O 1
ATOM 1019 N N . GLU A 1 126 ? -7.965 9.495 -1.564 1.00 89.56 126 GLU A N 1
ATOM 1020 C CA . GLU A 1 126 ? -7.658 10.914 -1.718 1.00 89.56 126 GLU A CA 1
ATOM 1021 C C . GLU A 1 126 ? -6.302 11.329 -1.131 1.00 89.56 126 GLU A C 1
ATOM 1023 O O . GLU A 1 126 ? -5.745 12.329 -1.574 1.00 89.56 126 GLU A O 1
ATOM 1028 N N . ASP A 1 127 ? -5.746 10.549 -0.194 1.00 88.88 127 ASP A N 1
ATOM 1029 C CA . ASP A 1 127 ? -4.402 10.772 0.358 1.00 88.88 127 ASP A CA 1
ATOM 1030 C C . ASP A 1 127 ? -3.294 10.482 -0.673 1.00 88.88 127 ASP A C 1
ATOM 1032 O O . ASP A 1 127 ? -2.132 10.825 -0.452 1.00 88.88 127 ASP A O 1
ATOM 1036 N N . CYS A 1 128 ? -3.634 9.819 -1.783 1.00 88.38 128 CYS A N 1
ATOM 1037 C CA . CYS A 1 128 ? -2.710 9.393 -2.822 1.00 88.38 128 CYS A CA 1
ATOM 1038 C C . CYS A 1 128 ? -2.683 10.399 -3.978 1.00 88.38 128 CYS A C 1
ATOM 1040 O O . CYS A 1 128 ? -3.372 10.246 -4.988 1.00 88.38 128 CYS A O 1
ATOM 1042 N N . HIS A 1 129 ? -1.866 11.444 -3.843 1.00 90.94 129 HIS A N 1
ATOM 1043 C CA . HIS A 1 129 ? -1.624 12.382 -4.937 1.00 90.94 129 HIS A CA 1
ATOM 1044 C C . HIS A 1 129 ? -0.511 11.863 -5.840 1.00 90.94 129 HIS A C 1
ATOM 1046 O O . HIS A 1 129 ? 0.518 11.408 -5.346 1.00 90.94 129 HIS A O 1
ATOM 1052 N N . TYR A 1 130 ? -0.681 11.975 -7.156 1.00 90.25 130 TYR A N 1
ATOM 1053 C CA . TYR A 1 130 ? 0.349 11.579 -8.109 1.00 90.25 130 TYR A CA 1
ATOM 1054 C C . TYR A 1 130 ? 0.483 12.555 -9.275 1.00 90.25 130 TYR A C 1
ATOM 1056 O O . TYR A 1 130 ? -0.465 13.246 -9.655 1.00 90.25 130 TYR A O 1
ATOM 1064 N N . SER A 1 131 ? 1.679 12.596 -9.853 1.00 90.75 131 SER A N 1
ATOM 1065 C CA . SER A 1 131 ? 1.980 13.329 -11.081 1.00 90.75 131 SER A CA 1
ATOM 1066 C C . SER A 1 131 ? 2.827 12.480 -12.019 1.00 90.75 131 SER A C 1
ATOM 1068 O O . SER A 1 131 ? 3.682 11.721 -11.567 1.00 90.75 131 SER A O 1
ATOM 1070 N N . LEU A 1 132 ? 2.587 12.635 -13.320 1.00 86.19 132 LEU A N 1
ATOM 1071 C CA . LEU A 1 132 ? 3.374 12.015 -14.384 1.00 86.19 132 LEU A CA 1
ATOM 1072 C C . LEU A 1 132 ? 4.503 12.970 -14.779 1.00 86.19 132 LEU A C 1
ATOM 1074 O O . LEU A 1 132 ? 4.221 14.135 -15.083 1.00 86.19 132 LEU A O 1
ATOM 1078 N N . SER A 1 133 ? 5.741 12.484 -14.785 1.00 77.31 133 SER A N 1
ATOM 1079 C CA . SER A 1 133 ? 6.912 13.190 -15.318 1.00 77.31 133 SER A CA 1
ATOM 1080 C C . SER A 1 133 ? 7.391 12.618 -16.649 1.00 77.31 133 SER A C 1
ATOM 1082 O O . SER A 1 133 ? 7.078 11.449 -16.978 1.00 77.31 133 SER A O 1
#

Foldseek 3Di:
DDPVVQQVQADFKWFQDFDADPQWTWTWICGDVVNWIKIKTFGHDDKDKPDDNPDDTWTWHKDKDFLVVLFDDDPQATAADPDPVSNVVCVVQRSCSRGRPGCCQFTMWIWIDTPMIIIDTDRDPVSIDMDID

Radius of gyration: 14.75 Å; chains: 1; bounding box: 35×37×39 Å

pLDDT: mean 91.51, std 6.72, range [61.34, 98.38]

Secondary structure (DSSP, 8-state):
--HHHHHHS-SSEEEEEEEEETTEEEEEEEETTTTEEEEEEEE----EE---TTS--EEEEEEEEEGGGTSEEETTEEE--SSHHHHHHHHHTTGGGGTT-BTTT--EEEEEEESSEEEEEESSGGG-EEEE-

Sequence (133 aa):
MTLEEILATSTESELLSCRVIDHVIILSIYHDELERVIEFKLPYISFYSTFSEHSTPAVCFMKIEKISAVLNIEHGVYVAAHSFPDFMYEIKQGLHIAYGLRSSQFQYMLRFIGVFKLNIPLRGLEDCHYSLS